Protein AF-X1FYN9-F1 (afdb_monomer_lite)

Structure (mmCIF, N/CA/C/O backbone):
data_AF-X1FYN9-F1
#
_entry.id   AF-X1FYN9-F1
#
loop_
_atom_site.group_PDB
_atom_site.id
_atom_site.type_symbol
_atom_site.label_atom_id
_atom_site.label_alt_id
_atom_site.label_comp_id
_atom_site.label_asym_id
_atom_site.label_entity_id
_atom_site.label_seq_id
_atom_site.pdbx_PDB_ins_code
_atom_site.Cartn_x
_atom_site.Cartn_y
_atom_site.Cartn_z
_atom_site.occupancy
_atom_site.B_iso_or_equiv
_atom_site.auth_seq_id
_atom_site.auth_comp_id
_atom_site.auth_asym_id
_atom_site.auth_atom_id
_atom_site.pdbx_PDB_model_num
ATOM 1 N N . GLN A 1 1 ? 9.793 -10.984 -24.382 1.00 61.50 1 GLN A N 1
ATOM 2 C CA . GLN A 1 1 ? 8.432 -11.572 -24.415 1.00 61.50 1 GLN A CA 1
ATOM 3 C C . GLN A 1 1 ? 8.506 -12.917 -23.716 1.00 61.50 1 GLN A C 1
ATOM 5 O O . GLN A 1 1 ? 9.437 -13.650 -24.006 1.00 61.50 1 GLN A O 1
ATOM 10 N N . GLY A 1 2 ? 7.600 -13.225 -22.785 1.00 75.38 2 GLY A N 1
ATOM 11 C CA . GLY A 1 2 ? 7.801 -14.328 -21.828 1.00 75.38 2 GLY A CA 1
ATOM 12 C C . GLY A 1 2 ? 7.920 -15.732 -22.431 1.00 75.38 2 GLY A C 1
ATOM 13 O O . GLY A 1 2 ? 8.562 -16.581 -21.829 1.00 75.38 2 GLY A O 1
ATOM 14 N N . ASN A 1 3 ? 7.369 -15.966 -23.625 1.00 87.94 3 ASN A N 1
ATOM 15 C CA . ASN A 1 3 ? 7.350 -17.300 -24.240 1.00 87.94 3 ASN A CA 1
ATOM 16 C C . ASN A 1 3 ? 8.296 -17.440 -25.443 1.00 87.94 3 ASN A C 1
ATOM 18 O O . ASN A 1 3 ? 8.342 -18.508 -26.054 1.00 87.94 3 ASN A O 1
ATOM 22 N N . VAL A 1 4 ? 9.013 -16.369 -25.805 1.00 90.75 4 VAL A N 1
ATOM 23 C CA . VAL A 1 4 ? 9.929 -16.338 -26.953 1.00 90.75 4 VAL A CA 1
ATOM 24 C C . VAL A 1 4 ? 11.360 -16.204 -26.460 1.00 90.75 4 VAL A C 1
ATOM 26 O O . VAL A 1 4 ? 11.686 -15.239 -25.769 1.00 90.75 4 VAL A O 1
ATOM 29 N N . TYR A 1 5 ? 12.216 -17.138 -26.865 1.00 89.00 5 TYR A N 1
ATOM 30 C CA . TYR A 1 5 ? 13.649 -17.113 -26.582 1.00 89.00 5 TYR A CA 1
ATOM 31 C C . TYR A 1 5 ? 14.432 -17.652 -27.783 1.00 89.00 5 TYR A C 1
ATOM 33 O O . TYR A 1 5 ? 14.041 -18.667 -28.361 1.00 89.00 5 TYR A O 1
ATOM 41 N N . ASP A 1 6 ? 15.489 -16.938 -28.187 1.00 90.38 6 ASP A N 1
ATOM 42 C CA . ASP A 1 6 ? 16.321 -17.232 -29.367 1.00 90.38 6 ASP A CA 1
ATOM 43 C C . ASP A 1 6 ? 15.513 -17.564 -30.633 1.00 90.38 6 ASP A C 1
ATOM 45 O O . ASP A 1 6 ? 15.771 -18.532 -31.344 1.00 90.38 6 ASP A O 1
ATOM 49 N N . GLY A 1 7 ? 14.475 -16.764 -30.900 1.00 93.69 7 GLY A N 1
ATOM 50 C CA . GLY A 1 7 ? 13.616 -16.910 -32.080 1.00 93.69 7 GLY A CA 1
ATOM 51 C C . GLY A 1 7 ? 12.616 -18.071 -32.025 1.00 93.69 7 GLY A C 1
ATOM 52 O O . GLY A 1 7 ? 11.863 -18.254 -32.977 1.00 93.69 7 GLY A O 1
ATOM 53 N N . HIS A 1 8 ? 12.563 -18.824 -30.924 1.00 94.19 8 HIS A N 1
ATOM 54 C CA . HIS A 1 8 ? 11.664 -19.964 -30.751 1.00 94.19 8 HIS A CA 1
ATOM 55 C C . HIS A 1 8 ? 10.574 -19.666 -29.719 1.00 94.19 8 HIS A C 1
ATOM 57 O O . HIS A 1 8 ? 10.816 -18.983 -28.722 1.00 94.19 8 HIS A O 1
ATOM 63 N N . ILE A 1 9 ? 9.373 -20.201 -29.954 1.00 94.44 9 ILE A N 1
ATOM 64 C CA . ILE A 1 9 ? 8.267 -20.192 -28.988 1.00 94.44 9 ILE A CA 1
ATOM 65 C C . ILE A 1 9 ? 8.361 -21.468 -28.148 1.00 94.44 9 ILE A C 1
ATOM 67 O O . ILE A 1 9 ? 8.315 -22.565 -28.698 1.00 94.44 9 ILE A O 1
ATOM 71 N N . TRP A 1 10 ? 8.461 -21.325 -26.827 1.00 93.31 10 TRP A N 1
ATOM 72 C CA . TRP A 1 10 ? 8.644 -22.449 -25.894 1.00 93.31 10 TRP A CA 1
ATOM 73 C C . TRP A 1 10 ? 7.384 -22.811 -25.105 1.00 93.31 10 TRP A C 1
ATOM 75 O O . TRP A 1 10 ? 7.315 -23.876 -24.495 1.00 93.31 10 TRP A O 1
ATOM 85 N N . SER A 1 11 ? 6.378 -21.936 -25.102 1.00 91.50 11 SER A N 1
ATOM 86 C CA . SER A 1 11 ? 5.131 -22.142 -24.364 1.00 91.50 11 SER A CA 1
ATOM 87 C C . SER A 1 11 ? 3.985 -21.283 -24.910 1.00 91.50 11 SER A C 1
ATOM 89 O O . SER A 1 11 ? 4.187 -20.302 -25.631 1.00 91.50 11 SER A O 1
ATOM 91 N N . PHE A 1 12 ? 2.757 -21.643 -24.534 1.00 89.00 12 PHE A N 1
ATOM 92 C CA . PHE A 1 12 ? 1.550 -20.849 -24.765 1.00 89.00 12 PHE A CA 1
ATOM 93 C C . PHE A 1 12 ? 0.976 -20.380 -23.427 1.00 89.00 12 PHE A C 1
ATOM 95 O O . PHE A 1 12 ? 1.069 -21.087 -22.424 1.00 89.00 12 PHE A O 1
ATOM 102 N N . TYR A 1 13 ? 0.366 -19.195 -23.407 1.00 83.88 13 TYR A N 1
ATOM 103 C CA . TYR A 1 13 ? -0.340 -18.707 -22.222 1.00 83.88 13 TYR A CA 1
ATOM 104 C C . TYR A 1 13 ? -1.679 -19.438 -22.080 1.00 83.88 13 TYR A C 1
ATOM 106 O O . TYR A 1 13 ? -2.534 -19.326 -22.955 1.00 83.88 13 TYR A O 1
ATOM 114 N N . GLY A 1 14 ? -1.866 -20.176 -20.984 1.00 86.88 14 GLY A N 1
ATOM 115 C CA . GLY A 1 14 ? -3.151 -20.811 -20.665 1.00 86.88 14 GLY A CA 1
ATOM 116 C C . GLY A 1 14 ? -4.175 -19.840 -20.066 1.00 86.88 14 GLY A C 1
ATOM 117 O O . GLY A 1 14 ? -5.375 -20.021 -20.240 1.00 86.88 14 GLY A O 1
ATOM 118 N N . PHE A 1 15 ? -3.702 -18.802 -19.377 1.00 86.31 15 PHE A N 1
ATOM 119 C CA . PHE A 1 15 ? -4.495 -17.722 -18.795 1.00 86.31 15 PHE A CA 1
ATOM 120 C C . PHE A 1 15 ? -3.594 -16.505 -18.552 1.00 86.31 15 PHE A C 1
ATOM 122 O O . PHE A 1 15 ? -2.366 -16.616 -18.566 1.00 86.31 15 PHE A O 1
ATOM 129 N N . VAL A 1 16 ? -4.213 -15.345 -18.341 1.00 86.56 16 VAL A N 1
ATOM 130 C CA . VAL A 1 16 ? -3.540 -14.113 -17.920 1.00 86.56 16 VAL A CA 1
ATOM 131 C C . VAL A 1 16 ? -4.071 -13.768 -16.542 1.00 86.56 16 VAL A C 1
ATOM 133 O O . VAL A 1 16 ? -5.285 -13.708 -16.356 1.00 86.56 16 VAL A O 1
ATOM 136 N N . ASP A 1 17 ? -3.163 -13.550 -15.600 1.00 88.00 17 ASP A N 1
ATOM 137 C CA . ASP A 1 17 ? -3.513 -12.993 -14.303 1.00 88.00 17 ASP A CA 1
ATOM 138 C C . ASP A 1 17 ? -3.320 -11.476 -14.341 1.00 88.00 17 ASP A C 1
ATOM 140 O O . ASP A 1 17 ? -2.340 -10.969 -14.898 1.00 88.00 17 ASP A O 1
ATOM 144 N N . VAL A 1 18 ? -4.286 -10.756 -13.783 1.00 87.75 18 VAL A N 1
ATOM 145 C CA . VAL A 1 18 ? -4.237 -9.307 -13.636 1.00 87.75 18 VAL A CA 1
ATOM 146 C C . VAL A 1 18 ? -4.532 -8.958 -12.198 1.00 87.75 18 VAL A C 1
ATOM 148 O O . VAL A 1 18 ? -5.427 -9.485 -11.544 1.00 87.75 18 VAL A O 1
ATOM 151 N N . MET A 1 19 ? -3.784 -7.988 -11.723 1.00 88.00 19 MET A N 1
ATOM 152 C CA . MET A 1 19 ? -3.825 -7.578 -10.344 1.00 88.00 19 MET A CA 1
ATOM 153 C C . MET A 1 19 ? -4.611 -6.283 -10.227 1.00 88.00 19 MET A C 1
ATOM 155 O O . MET A 1 19 ? -4.352 -5.311 -10.938 1.00 88.00 19 MET A O 1
ATOM 159 N N . ALA A 1 20 ? -5.583 -6.280 -9.322 1.00 90.69 20 ALA A N 1
ATOM 160 C CA . ALA A 1 20 ? -6.477 -5.158 -9.091 1.00 90.69 20 ALA A CA 1
ATOM 161 C C . ALA A 1 20 ? -6.552 -4.829 -7.599 1.00 90.69 20 ALA A C 1
ATOM 163 O O . ALA A 1 20 ? -6.413 -5.705 -6.744 1.00 90.69 20 ALA A O 1
ATOM 164 N N . LEU A 1 21 ? -6.804 -3.557 -7.290 1.00 92.75 21 LEU A N 1
ATOM 165 C CA . LEU A 1 21 ? -7.120 -3.132 -5.934 1.00 92.75 21 LEU A CA 1
ATOM 166 C C . LEU A 1 21 ? -8.606 -3.389 -5.656 1.00 92.75 21 LEU A C 1
ATOM 168 O O . LEU A 1 21 ? -9.478 -2.825 -6.319 1.00 92.75 21 LEU A O 1
ATOM 172 N N . TYR A 1 22 ? -8.887 -4.204 -4.644 1.00 95.06 22 TYR A N 1
ATOM 173 C CA . TYR A 1 22 ? -10.242 -4.462 -4.164 1.00 95.06 22 TYR A CA 1
ATOM 174 C C . TYR A 1 22 ? -10.514 -3.665 -2.891 1.00 95.06 22 TYR A C 1
ATOM 176 O O . TYR A 1 22 ? -9.629 -3.472 -2.062 1.00 95.06 22 TYR A O 1
ATOM 184 N N . TYR A 1 23 ? -11.757 -3.219 -2.719 1.00 97.06 23 TYR A N 1
ATOM 185 C CA . TYR A 1 23 ? -12.186 -2.497 -1.526 1.00 97.06 23 TYR A CA 1
ATOM 186 C C . TYR A 1 23 ? -13.638 -2.833 -1.175 1.00 97.06 23 TYR A C 1
ATOM 188 O O . TYR A 1 23 ? -14.458 -3.150 -2.041 1.00 97.06 23 TYR A O 1
ATOM 196 N N . ASN A 1 24 ? -13.972 -2.759 0.114 1.00 97.62 24 ASN A N 1
ATOM 197 C CA . ASN A 1 24 ? -15.309 -3.082 0.600 1.00 97.62 24 ASN A CA 1
ATOM 198 C C . ASN A 1 24 ? -16.197 -1.828 0.644 1.00 97.62 24 ASN A C 1
ATOM 200 O O . ASN A 1 24 ? -16.060 -0.968 1.516 1.00 97.62 24 ASN A O 1
ATOM 204 N N . LYS A 1 25 ? -17.169 -1.756 -0.274 1.00 98.06 25 LYS A N 1
ATOM 205 C CA . LYS A 1 25 ? -18.141 -0.652 -0.359 1.00 98.06 25 LYS A CA 1
ATOM 206 C C . LYS A 1 25 ? -19.027 -0.5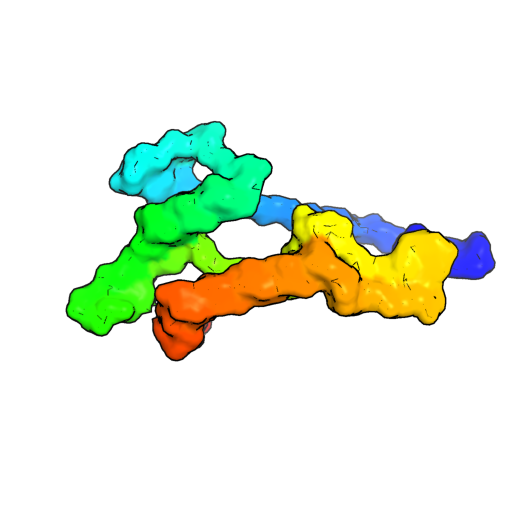12 0.885 1.00 98.06 25 LYS A C 1
ATOM 208 O O . LYS A 1 25 ? -19.508 0.583 1.160 1.00 98.06 25 LYS A O 1
ATOM 213 N N . GLY A 1 26 ? -19.299 -1.602 1.602 1.00 98.19 26 GLY A N 1
ATOM 214 C CA . GLY A 1 26 ? -20.041 -1.569 2.865 1.00 98.19 26 GLY A CA 1
ATOM 215 C C . GLY A 1 26 ? -19.262 -0.810 3.935 1.00 98.19 26 GLY A C 1
ATOM 216 O O . GLY A 1 26 ? -19.783 0.150 4.494 1.00 98.19 26 GLY A O 1
ATOM 217 N N . ILE A 1 27 ? -17.984 -1.159 4.107 1.00 98.00 27 ILE A N 1
ATOM 218 C CA . ILE A 1 27 ? -17.095 -0.498 5.074 1.00 98.00 27 ILE A CA 1
ATOM 219 C C . ILE A 1 27 ? -16.858 0.966 4.679 1.00 98.00 27 ILE A C 1
ATOM 221 O O . ILE A 1 27 ? -16.851 1.840 5.537 1.00 98.00 27 ILE A O 1
ATOM 225 N N . PHE A 1 28 ? -16.757 1.281 3.383 1.00 98.38 28 PHE A N 1
ATOM 226 C CA . PHE A 1 28 ? -16.691 2.681 2.941 1.00 98.38 28 PHE A CA 1
ATOM 227 C C . PHE A 1 28 ? -17.895 3.487 3.441 1.00 98.38 28 PHE A C 1
ATOM 229 O O . PHE A 1 28 ? -17.707 4.554 4.018 1.00 98.38 28 PHE A O 1
ATOM 236 N N . ARG A 1 29 ? -19.121 2.966 3.287 1.00 98.31 29 ARG A N 1
ATOM 237 C CA . ARG A 1 29 ? -20.330 3.642 3.785 1.00 98.31 29 ARG A CA 1
ATOM 238 C C . ARG A 1 29 ? -20.337 3.769 5.307 1.00 98.31 29 ARG A C 1
ATOM 240 O O . ARG A 1 29 ? -20.699 4.833 5.795 1.00 98.31 29 ARG A O 1
ATOM 247 N N . GLU A 1 30 ? -19.917 2.726 6.027 1.00 97.50 30 GLU A N 1
ATOM 248 C CA . GLU A 1 30 ? -19.799 2.715 7.496 1.00 97.50 30 GLU A CA 1
ATOM 249 C C . GLU A 1 30 ? -18.972 3.903 8.001 1.00 97.50 30 GLU A C 1
ATOM 251 O O . GLU A 1 30 ? -19.377 4.584 8.939 1.00 97.50 30 GLU A O 1
ATOM 256 N N . VAL A 1 31 ? -17.857 4.209 7.330 1.00 97.62 31 VAL A N 1
ATOM 257 C CA . VAL A 1 31 ? -16.981 5.329 7.704 1.00 97.62 31 VAL A CA 1
ATOM 258 C C . VAL A 1 31 ? -17.303 6.636 6.960 1.00 97.62 31 VAL A C 1
ATOM 260 O O . VAL A 1 31 ? -16.584 7.624 7.096 1.00 97.62 31 VAL A O 1
ATOM 263 N N . GLY A 1 32 ? -18.351 6.684 6.135 1.00 97.44 32 GLY A N 1
ATOM 264 C CA . GLY A 1 32 ? -18.730 7.875 5.363 1.00 97.44 32 GLY A CA 1
ATOM 265 C C . GLY A 1 32 ? -17.785 8.224 4.202 1.00 97.44 32 GLY A C 1
ATOM 266 O O . GLY A 1 32 ? -17.599 9.397 3.888 1.00 97.44 32 GLY A O 1
ATOM 267 N N . LEU A 1 33 ? -17.130 7.234 3.596 1.00 98.06 33 LEU A N 1
ATOM 268 C CA . LEU A 1 33 ? -16.486 7.349 2.283 1.00 98.06 33 LEU A CA 1
ATOM 269 C C . LEU A 1 33 ? -17.490 7.037 1.162 1.00 98.06 33 LEU A C 1
ATOM 271 O O . LEU A 1 33 ? -18.428 6.259 1.342 1.00 98.06 33 LEU A O 1
ATOM 275 N N . ASP A 1 34 ? -17.275 7.621 -0.018 1.00 97.75 34 ASP A N 1
ATOM 276 C CA . ASP A 1 34 ? -18.095 7.340 -1.199 1.00 97.75 34 ASP A CA 1
ATOM 277 C C . ASP A 1 34 ? -17.751 5.945 -1.760 1.00 97.75 34 ASP A C 1
ATOM 279 O O . ASP A 1 34 ? -16.642 5.741 -2.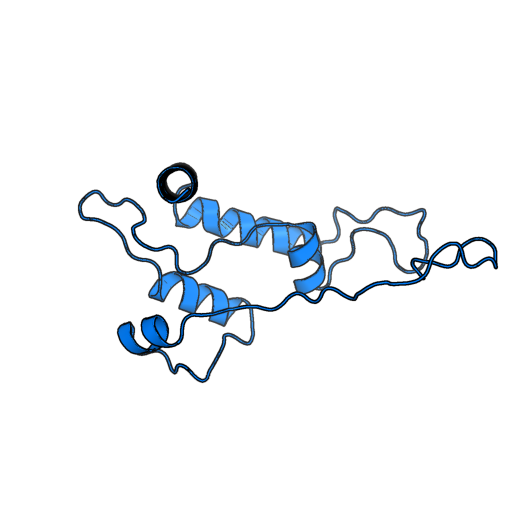259 1.00 97.75 34 ASP A O 1
ATOM 283 N N . PRO A 1 35 ? -18.682 4.971 -1.738 1.00 97.56 35 PRO A N 1
ATOM 284 C CA . PRO A 1 35 ? -18.422 3.606 -2.193 1.00 97.56 35 PRO A CA 1
ATOM 285 C C . PRO A 1 35 ? -18.120 3.499 -3.698 1.00 97.56 35 PRO A C 1
ATOM 287 O O . PRO A 1 35 ? -17.736 2.426 -4.164 1.00 97.56 35 PRO A O 1
ATOM 290 N N . ASN A 1 36 ? -18.309 4.564 -4.479 1.00 97.56 36 ASN A N 1
ATOM 291 C CA . ASN A 1 36 ? -18.028 4.598 -5.915 1.00 97.56 36 ASN A CA 1
ATOM 292 C C . ASN A 1 36 ? -16.778 5.414 -6.272 1.00 97.56 36 ASN A C 1
ATOM 294 O O . ASN A 1 36 ? -16.490 5.577 -7.456 1.00 97.56 36 ASN A O 1
ATOM 298 N N . LYS A 1 37 ? -16.022 5.888 -5.274 1.00 97.12 37 LYS A N 1
ATOM 299 C CA . LYS A 1 37 ? -14.746 6.584 -5.470 1.00 97.12 37 LYS A CA 1
ATOM 300 C C . LYS A 1 37 ? -13.606 5.767 -4.856 1.00 97.12 37 LYS A C 1
ATOM 302 O O . LYS A 1 37 ? -13.297 5.959 -3.681 1.00 97.12 37 LYS A O 1
ATOM 307 N N . PRO A 1 38 ? -13.010 4.821 -5.606 1.00 96.06 38 PRO A N 1
ATOM 308 C CA . PRO A 1 38 ? -11.799 4.145 -5.152 1.00 96.06 38 PRO A CA 1
ATOM 309 C C . PRO A 1 38 ? -10.631 5.141 -5.042 1.00 96.06 38 PRO A C 1
ATOM 311 O O . PRO A 1 38 ? -10.664 6.196 -5.683 1.00 96.06 38 PRO A O 1
ATOM 314 N N . PRO A 1 39 ? -9.585 4.822 -4.261 1.00 96.81 39 PRO A N 1
ATOM 315 C CA . PRO A 1 39 ? -8.374 5.629 -4.249 1.00 96.81 39 PRO A CA 1
ATOM 316 C C . PRO A 1 39 ? -7.698 5.569 -5.626 1.00 96.81 39 PRO A C 1
ATOM 318 O O . PRO A 1 39 ? -7.518 4.490 -6.189 1.00 96.81 39 PRO A O 1
ATOM 321 N N . MET A 1 40 ? -7.333 6.734 -6.161 1.00 95.81 40 MET A N 1
ATOM 322 C CA . MET A 1 40 ? -6.720 6.871 -7.494 1.00 95.81 40 MET A CA 1
ATOM 323 C C . MET A 1 40 ? -5.221 7.189 -7.435 1.00 95.81 40 MET A C 1
ATOM 325 O O . MET A 1 40 ? -4.555 7.248 -8.465 1.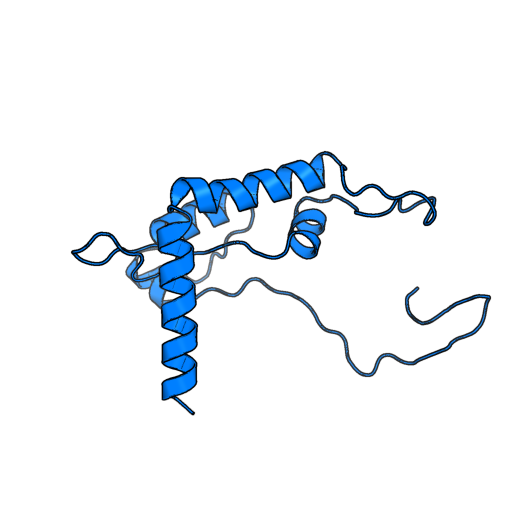00 95.81 40 MET A O 1
ATOM 329 N N . ASP A 1 41 ? -4.693 7.389 -6.231 1.00 96.56 41 ASP A N 1
ATOM 330 C CA . ASP A 1 41 ? -3.288 7.651 -5.954 1.00 96.56 41 ASP A CA 1
ATOM 331 C C . ASP A 1 41 ? -2.906 7.118 -4.562 1.00 96.56 41 ASP A C 1
ATOM 333 O O . ASP A 1 41 ? -3.766 6.764 -3.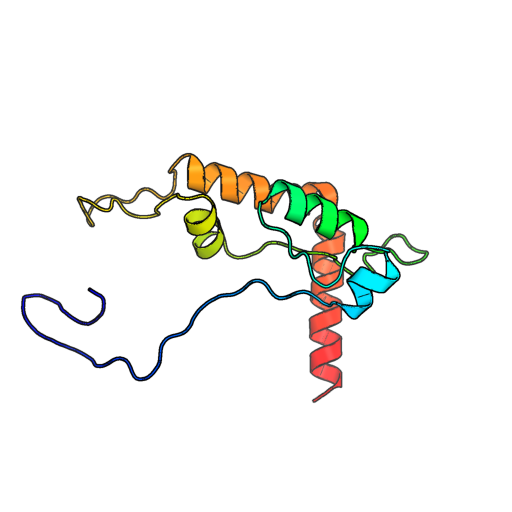749 1.00 96.56 41 ASP A O 1
ATOM 337 N N . ILE A 1 42 ? -1.598 7.053 -4.295 1.00 96.88 42 ILE A N 1
ATOM 338 C CA . ILE A 1 42 ? -1.051 6.520 -3.038 1.00 96.88 42 ILE A CA 1
ATOM 339 C C . ILE A 1 42 ? -1.501 7.346 -1.830 1.00 96.88 42 ILE A C 1
ATOM 341 O O . ILE A 1 42 ? -1.829 6.782 -0.793 1.00 96.88 42 ILE A O 1
ATOM 345 N N . LYS A 1 43 ? -1.589 8.674 -1.965 1.00 97.56 43 LYS A N 1
ATOM 346 C CA . LYS A 1 43 ? -2.003 9.554 -0.864 1.00 97.56 43 LYS A CA 1
ATOM 347 C C . LYS A 1 43 ? -3.439 9.255 -0.426 1.00 97.56 43 LYS A C 1
ATOM 349 O O . LYS A 1 43 ? -3.705 9.123 0.763 1.00 97.56 43 LYS A O 1
ATOM 354 N N . THR A 1 44 ? -4.353 9.121 -1.381 1.00 98.00 44 THR A N 1
ATOM 355 C CA . THR A 1 44 ? -5.760 8.797 -1.127 1.00 98.00 44 THR A CA 1
ATOM 356 C C . THR A 1 44 ? -5.898 7.375 -0.586 1.00 98.00 44 THR A C 1
ATOM 358 O O . THR A 1 44 ? -6.714 7.131 0.301 1.00 98.00 44 THR A O 1
ATOM 361 N N . LEU A 1 45 ? -5.082 6.434 -1.080 1.00 97.94 45 LEU A N 1
ATOM 362 C CA . LEU A 1 45 ? -5.015 5.081 -0.528 1.00 97.94 45 LEU A CA 1
ATOM 363 C C . LEU A 1 45 ? -4.601 5.103 0.949 1.00 97.94 45 LEU A C 1
ATOM 365 O O . LEU A 1 45 ? -5.269 4.464 1.756 1.00 97.94 45 LEU A O 1
ATOM 369 N N . ASP A 1 46 ? -3.573 5.873 1.312 1.00 98.00 46 ASP A N 1
ATOM 370 C CA . ASP A 1 46 ? -3.088 5.993 2.692 1.00 98.00 46 ASP A CA 1
ATOM 371 C C . ASP A 1 46 ? -4.129 6.638 3.622 1.00 98.00 46 ASP A C 1
ATOM 373 O O . ASP A 1 46 ? -4.348 6.169 4.742 1.00 98.00 46 ASP A O 1
ATOM 377 N N . GLU A 1 47 ? -4.818 7.681 3.151 1.00 98.12 47 GLU A N 1
ATOM 378 C CA . GLU A 1 47 ? -5.914 8.327 3.885 1.00 98.12 47 GLU A CA 1
ATOM 379 C C . GLU A 1 47 ? -7.074 7.358 4.139 1.00 98.12 47 GLU A C 1
ATOM 381 O O . GLU A 1 47 ? -7.636 7.307 5.237 1.00 98.12 47 GLU A O 1
ATOM 386 N N . TYR A 1 48 ? -7.436 6.563 3.130 1.00 98.44 48 TYR A N 1
ATOM 387 C CA . TYR A 1 48 ? -8.509 5.583 3.261 1.00 98.44 48 TYR A CA 1
ATOM 388 C C . TYR A 1 48 ? -8.075 4.430 4.165 1.00 98.44 48 TYR A C 1
ATOM 390 O O . TYR A 1 48 ? -8.835 4.043 5.048 1.00 98.44 48 TYR A O 1
ATOM 398 N N . ALA A 1 49 ? -6.849 3.929 4.018 1.00 97.88 49 ALA A N 1
ATOM 399 C CA . ALA A 1 49 ? -6.285 2.898 4.881 1.00 97.88 49 ALA A CA 1
ATOM 400 C C . ALA A 1 49 ? -6.351 3.300 6.360 1.00 97.88 49 ALA A C 1
ATOM 402 O O . ALA A 1 49 ? -6.773 2.508 7.204 1.00 97.88 49 ALA A O 1
ATOM 403 N N . GLU A 1 50 ? -6.001 4.547 6.679 1.00 97.44 50 GLU A N 1
ATOM 404 C CA . GLU A 1 50 ? -6.101 5.074 8.038 1.00 97.44 50 GLU A CA 1
ATOM 405 C C . GLU A 1 50 ? -7.541 5.112 8.537 1.00 97.44 50 GLU A C 1
ATOM 407 O O . GLU A 1 50 ? -7.832 4.567 9.599 1.00 97.44 50 GLU A O 1
ATOM 412 N N . LYS A 1 51 ? -8.455 5.678 7.746 1.00 97.69 51 LYS A N 1
ATOM 413 C CA . LYS A 1 51 ? -9.865 5.810 8.125 1.00 97.69 51 LYS A CA 1
ATOM 414 C C . LYS A 1 51 ? -10.570 4.464 8.324 1.00 97.69 51 LYS A C 1
ATOM 416 O O . LYS A 1 51 ? -11.510 4.367 9.108 1.00 97.69 51 LYS A O 1
ATOM 421 N N . LEU A 1 52 ? -10.144 3.440 7.590 1.00 98.06 52 LEU A N 1
ATOM 422 C CA . LEU A 1 52 ? -10.722 2.097 7.637 1.00 98.06 52 LEU A CA 1
ATOM 423 C C . LEU A 1 52 ? -10.109 1.227 8.747 1.00 98.06 52 LEU A C 1
ATOM 425 O O . LEU A 1 52 ? -10.692 0.191 9.081 1.00 98.06 52 LEU A O 1
ATOM 429 N N . THR A 1 53 ? -8.967 1.633 9.315 1.00 97.69 53 THR A N 1
ATOM 430 C CA . THR A 1 53 ? -8.283 0.881 10.372 1.00 97.69 53 THR A CA 1
ATOM 431 C C . THR A 1 53 ? -8.941 1.121 11.729 1.00 97.69 53 THR A C 1
ATOM 433 O O . THR A 1 53 ? -9.074 2.262 12.167 1.00 97.69 53 THR A O 1
ATOM 436 N N . THR A 1 54 ? -9.322 0.046 12.416 1.00 97.25 54 THR A N 1
ATOM 437 C CA . THR A 1 54 ? -9.911 0.086 13.763 1.00 97.25 54 THR A CA 1
ATOM 438 C C . THR A 1 54 ? -9.070 -0.707 14.751 1.00 97.25 54 THR A C 1
ATOM 440 O O . THR A 1 54 ? -8.273 -1.570 14.375 1.00 97.25 54 THR A O 1
ATOM 443 N N . TYR A 1 55 ? -9.265 -0.407 16.034 1.00 96.44 55 TYR A N 1
ATOM 444 C CA . TYR A 1 55 ? -8.570 -1.067 17.128 1.00 96.44 55 TYR A CA 1
ATOM 445 C C . TYR A 1 55 ? -9.559 -1.590 18.165 1.00 96.44 55 TYR A C 1
ATOM 447 O O . TYR A 1 55 ? -10.593 -0.965 18.408 1.00 96.44 55 TYR A O 1
ATOM 455 N N . ASP A 1 56 ? -9.215 -2.710 18.796 1.00 95.38 56 ASP A N 1
ATOM 456 C CA . ASP A 1 56 ? -9.953 -3.247 19.935 1.00 95.38 56 ASP A CA 1
ATOM 457 C C . ASP A 1 56 ? -9.694 -2.423 21.217 1.00 95.38 56 ASP A C 1
ATOM 459 O O . ASP A 1 56 ? -8.856 -1.517 21.266 1.00 95.38 56 ASP A O 1
ATOM 463 N N . ALA A 1 57 ? -10.383 -2.770 22.308 1.00 95.88 57 ALA A N 1
ATOM 464 C CA . ALA A 1 57 ? -10.210 -2.107 23.604 1.00 95.88 57 ALA A CA 1
ATOM 465 C C . ALA A 1 57 ? -8.796 -2.254 24.210 1.00 95.88 57 ALA A C 1
ATOM 467 O O . ALA A 1 57 ? -8.452 -1.543 25.154 1.00 95.88 57 ALA A O 1
ATOM 468 N N . ARG A 1 58 ? -7.978 -3.184 23.702 1.00 93.06 58 ARG A N 1
ATOM 469 C CA . ARG A 1 58 ? -6.591 -3.433 24.126 1.00 93.06 58 ARG A CA 1
ATOM 470 C C . ARG A 1 58 ? -5.579 -2.723 23.217 1.00 93.06 58 ARG A C 1
ATOM 472 O O . ARG A 1 58 ? -4.378 -2.796 23.473 1.00 93.06 58 ARG A O 1
ATOM 479 N N . GLY A 1 59 ? -6.047 -2.016 22.187 1.00 93.19 59 GLY A N 1
ATOM 480 C CA . GLY A 1 59 ? -5.220 -1.316 21.211 1.00 93.19 59 GLY A CA 1
ATOM 481 C C . GLY A 1 59 ? -4.604 -2.222 20.143 1.00 93.19 59 GLY A C 1
ATOM 482 O O . GLY A 1 59 ? -3.669 -1.791 19.467 1.00 93.19 59 GLY A O 1
ATOM 483 N N . ASN A 1 60 ? -5.083 -3.458 19.985 1.00 94.44 60 ASN A N 1
ATOM 484 C CA . ASN A 1 60 ? -4.713 -4.312 18.855 1.00 94.44 60 ASN A CA 1
ATOM 485 C C . ASN A 1 60 ? -5.507 -3.907 17.618 1.00 94.44 60 ASN A C 1
ATOM 487 O O . ASN A 1 60 ? -6.605 -3.374 17.741 1.00 94.44 60 ASN A O 1
ATOM 491 N N . ILE A 1 61 ? -4.963 -4.170 16.431 1.00 96.44 61 ILE A N 1
ATOM 492 C CA . ILE A 1 61 ? -5.694 -3.962 15.179 1.00 96.44 61 ILE A CA 1
ATOM 493 C C . ILE A 1 61 ? -6.857 -4.958 15.141 1.00 96.44 61 ILE A C 1
ATOM 495 O O . ILE A 1 61 ? -6.627 -6.163 15.188 1.00 96.44 61 ILE A O 1
ATOM 499 N N . ASP A 1 62 ? -8.079 -4.440 15.063 1.00 95.69 62 ASP A N 1
ATOM 500 C CA . ASP A 1 62 ? -9.312 -5.223 14.911 1.00 95.69 62 ASP A CA 1
ATOM 501 C C . ASP A 1 62 ? -9.670 -5.369 13.424 1.00 95.69 62 ASP A C 1
ATOM 503 O O . ASP A 1 62 ? -9.975 -6.449 12.926 1.00 95.69 62 ASP A O 1
ATOM 507 N N . ARG A 1 63 ? -9.495 -4.281 12.668 1.00 95.81 63 ARG A N 1
ATOM 508 C CA . ARG A 1 63 ? -9.568 -4.261 11.208 1.00 95.81 63 ARG A CA 1
ATOM 509 C C . ARG A 1 63 ? -8.420 -3.437 10.666 1.00 95.81 63 ARG A C 1
ATOM 511 O O . ARG A 1 63 ? -8.277 -2.274 11.030 1.00 95.81 63 ARG A O 1
ATOM 518 N N . ALA A 1 64 ? -7.639 -3.999 9.752 1.00 96.56 64 ALA A N 1
ATOM 519 C CA . ALA A 1 64 ? -6.671 -3.229 8.984 1.00 96.56 64 ALA A CA 1
ATOM 520 C C . ALA A 1 64 ? -7.337 -2.651 7.730 1.00 96.56 64 ALA A C 1
ATOM 522 O O . ALA A 1 64 ? -7.942 -3.389 6.953 1.00 96.56 64 ALA A O 1
ATOM 523 N N . GLY A 1 65 ? -7.216 -1.340 7.512 1.00 97.12 65 GLY A N 1
ATOM 524 C CA . GLY A 1 65 ? -7.745 -0.708 6.303 1.00 97.12 65 GLY A CA 1
ATOM 525 C C . GLY A 1 65 ? -6.985 -1.131 5.049 1.00 97.12 65 GLY A C 1
ATOM 526 O O . GLY A 1 65 ? -7.587 -1.479 4.036 1.00 97.12 65 GLY A O 1
ATOM 527 N N . PHE A 1 66 ? -5.657 -1.126 5.138 1.00 96.88 66 PHE A N 1
ATOM 528 C CA . PHE A 1 66 ? -4.759 -1.657 4.123 1.00 96.88 66 PHE A CA 1
ATOM 529 C C . PHE A 1 66 ? -3.390 -1.932 4.754 1.00 96.88 66 PHE A C 1
ATOM 531 O O . PHE A 1 66 ? -2.942 -1.180 5.619 1.00 96.88 66 PHE A O 1
ATOM 538 N N . ILE A 1 67 ? -2.728 -3.008 4.333 1.00 95.44 67 ILE A N 1
ATOM 539 C CA . ILE A 1 67 ? -1.349 -3.323 4.717 1.00 95.44 67 ILE A CA 1
ATOM 540 C C . ILE A 1 67 ? -0.625 -3.692 3.423 1.00 95.44 67 ILE A C 1
ATOM 542 O O . ILE A 1 67 ? -0.876 -4.775 2.892 1.00 95.44 67 ILE A O 1
ATOM 546 N N . PRO A 1 68 ? 0.228 -2.813 2.871 1.00 95.19 68 PRO A N 1
ATOM 547 C CA . PRO A 1 68 ? 0.957 -3.142 1.664 1.00 95.19 68 PRO A CA 1
ATOM 548 C C . PRO A 1 68 ? 1.977 -4.245 1.939 1.00 95.19 68 PRO A C 1
ATOM 550 O O . PRO A 1 68 ? 2.709 -4.231 2.930 1.00 95.19 68 PRO A O 1
ATOM 553 N N . SER A 1 69 ? 2.042 -5.181 1.005 1.00 87.81 69 SER A N 1
ATOM 554 C CA . SER A 1 69 ? 3.035 -6.245 0.928 1.00 87.81 69 SER A CA 1
ATOM 555 C C . SER A 1 69 ? 3.448 -6.428 -0.529 1.00 87.81 69 SER A C 1
ATOM 557 O O . SER A 1 69 ? 2.770 -5.920 -1.415 1.00 87.81 69 SER A O 1
ATOM 559 N N . ASP A 1 70 ? 4.508 -7.197 -0.768 1.00 92.88 70 ASP A N 1
ATOM 560 C CA . ASP A 1 70 ? 5.078 -7.464 -2.096 1.00 92.88 70 ASP A CA 1
ATOM 561 C C . ASP A 1 70 ? 5.752 -6.247 -2.755 1.00 92.88 70 ASP A C 1
ATOM 563 O O . ASP A 1 70 ? 5.158 -5.445 -3.479 1.00 92.88 70 ASP A O 1
ATOM 567 N N . LEU A 1 71 ? 7.060 -6.134 -2.518 1.00 95.00 71 LEU A N 1
ATOM 568 C CA . LEU A 1 71 ? 7.877 -5.083 -3.113 1.00 95.00 71 LEU A CA 1
ATOM 569 C C . LEU A 1 71 ? 7.930 -5.182 -4.642 1.00 95.00 71 LEU A C 1
ATOM 571 O O . LEU A 1 71 ? 7.998 -4.141 -5.286 1.00 95.00 71 LEU A O 1
ATOM 575 N N . TRP A 1 72 ? 7.893 -6.380 -5.233 1.00 92.31 72 TRP A N 1
ATOM 576 C CA . TRP A 1 72 ? 8.011 -6.543 -6.686 1.00 92.31 72 TRP A CA 1
ATOM 577 C C . TRP A 1 72 ? 6.840 -5.884 -7.403 1.00 92.31 72 TRP A C 1
ATOM 579 O O . TRP A 1 72 ? 7.015 -5.150 -8.374 1.00 92.31 72 TRP A O 1
ATOM 589 N N . GLN A 1 73 ? 5.647 -6.076 -6.853 1.00 93.00 73 GLN A N 1
ATOM 590 C CA . GLN A 1 73 ? 4.441 -5.406 -7.298 1.00 93.00 73 GLN A CA 1
ATOM 591 C C . GLN A 1 73 ? 4.524 -3.887 -7.088 1.00 93.00 73 GLN A C 1
ATOM 593 O O . GLN A 1 73 ? 4.382 -3.117 -8.040 1.00 93.00 73 GLN A O 1
ATOM 598 N N . TRP A 1 74 ? 4.738 -3.432 -5.851 1.00 95.62 74 TRP A N 1
ATOM 599 C CA . TRP A 1 74 ? 4.637 -2.001 -5.545 1.00 95.62 74 TRP A CA 1
ATOM 600 C C . TRP A 1 74 ? 5.794 -1.181 -6.107 1.00 95.62 74 TRP A C 1
ATOM 602 O O . TRP A 1 74 ? 5.599 -0.016 -6.442 1.00 95.62 74 TRP A O 1
ATOM 612 N N . GLY A 1 75 ? 6.965 -1.787 -6.306 1.00 96.31 75 GLY A N 1
ATOM 613 C CA . GLY A 1 75 ? 8.071 -1.180 -7.042 1.00 96.31 75 GLY A CA 1
ATOM 614 C C . GLY A 1 75 ? 7.652 -0.781 -8.457 1.00 96.31 75 GLY A C 1
ATOM 615 O O . GLY A 1 75 ? 7.888 0.361 -8.855 1.00 96.31 75 GLY A O 1
ATOM 616 N N . ASN A 1 76 ? 6.931 -1.664 -9.157 1.00 93.19 76 ASN A N 1
ATOM 617 C CA . ASN A 1 76 ? 6.377 -1.378 -10.483 1.00 93.19 76 ASN A CA 1
ATOM 618 C C . ASN A 1 76 ? 5.255 -0.327 -10.427 1.00 93.19 76 ASN A C 1
ATOM 620 O O . ASN A 1 76 ? 5.216 0.568 -11.268 1.00 93.19 76 ASN A O 1
ATOM 624 N N . VAL A 1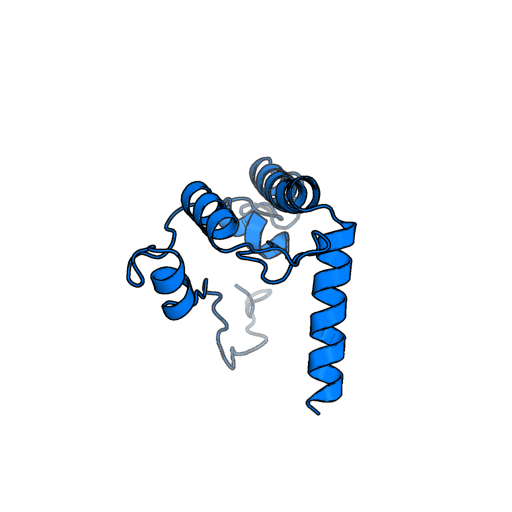 77 ? 4.368 -0.372 -9.422 1.00 94.75 77 VAL A N 1
ATOM 625 C CA . VAL A 1 77 ? 3.299 0.641 -9.247 1.00 94.75 77 VAL A CA 1
ATOM 626 C C . VAL A 1 77 ? 3.881 2.041 -9.025 1.00 94.75 77 VAL A C 1
ATOM 628 O O . VAL A 1 77 ? 3.365 3.023 -9.554 1.00 94.75 77 VAL A O 1
ATOM 631 N N . PHE A 1 78 ? 4.998 2.144 -8.303 1.00 96.56 78 PHE A N 1
ATOM 632 C CA . PHE A 1 78 ? 5.743 3.395 -8.125 1.00 96.56 78 PHE A CA 1
ATOM 633 C C . PHE A 1 78 ? 6.571 3.778 -9.371 1.00 96.56 78 PHE A C 1
ATOM 635 O O . PHE A 1 78 ? 7.255 4.806 -9.377 1.00 96.56 78 PHE A O 1
ATOM 642 N N . GLY A 1 79 ? 6.493 2.982 -10.442 1.00 94.94 79 GLY A N 1
ATOM 643 C CA . GLY A 1 79 ? 7.129 3.206 -11.738 1.00 94.94 79 GLY A CA 1
ATOM 644 C C . GLY A 1 79 ? 8.620 2.884 -11.768 1.00 94.94 79 GLY A C 1
ATOM 645 O O . GLY A 1 79 ? 9.341 3.481 -12.575 1.00 94.94 79 GLY A O 1
ATOM 646 N N . GLY A 1 80 ? 9.094 2.065 -10.830 1.00 94.81 80 GLY A N 1
ATOM 647 C CA . GLY A 1 80 ? 10.444 1.521 -10.815 1.00 94.81 80 GLY A CA 1
ATOM 648 C C . GLY A 1 80 ? 10.530 0.189 -11.552 1.00 94.81 80 GLY A C 1
ATOM 649 O O . GLY A 1 80 ? 9.527 -0.486 -11.741 1.00 94.81 80 GLY A O 1
ATOM 650 N N . ASP A 1 81 ? 11.753 -0.183 -11.907 1.00 93.38 81 ASP A N 1
ATOM 651 C CA . ASP A 1 81 ? 12.083 -1.452 -12.549 1.00 93.38 81 ASP A CA 1
ATOM 652 C C . ASP A 1 81 ? 13.186 -2.141 -11.747 1.00 93.38 81 ASP A C 1
ATOM 654 O O . ASP A 1 81 ? 14.093 -1.480 -11.227 1.00 93.38 81 ASP A O 1
ATOM 658 N N . PHE A 1 82 ? 13.134 -3.469 -11.668 1.00 93.94 82 PHE A N 1
ATOM 659 C CA . PHE A 1 82 ? 14.132 -4.285 -10.965 1.00 93.94 82 PHE A CA 1
ATOM 660 C C . PHE A 1 82 ? 15.271 -4.769 -11.873 1.00 93.94 82 PHE A C 1
ATOM 662 O O . PHE A 1 82 ? 16.281 -5.285 -11.390 1.00 93.94 82 PHE A O 1
ATOM 669 N N . GLN A 1 83 ? 15.117 -4.573 -13.178 1.00 93.38 83 GLN A N 1
ATOM 670 C CA . GLN A 1 83 ? 16.074 -4.877 -14.230 1.00 93.38 83 GLN A CA 1
ATOM 671 C C . GLN A 1 83 ? 15.990 -3.764 -15.279 1.00 93.38 83 GLN A C 1
ATOM 673 O O . GLN A 1 83 ? 14.903 -3.251 -15.538 1.00 93.38 83 GLN A O 1
ATOM 678 N N . ASP A 1 84 ? 17.120 -3.387 -15.875 1.00 88.94 84 ASP A N 1
ATOM 679 C CA . ASP A 1 84 ? 17.155 -2.325 -16.878 1.00 88.94 84 ASP A CA 1
ATOM 680 C C . ASP A 1 84 ? 16.360 -2.735 -18.138 1.00 88.94 84 ASP A C 1
ATOM 682 O O . ASP A 1 84 ? 16.646 -3.785 -18.727 1.00 88.94 84 ASP A O 1
ATOM 686 N N . PRO A 1 85 ? 15.381 -1.925 -18.591 1.00 84.12 85 PRO A N 1
ATOM 687 C CA . PRO A 1 85 ? 14.563 -2.262 -19.757 1.00 84.12 85 PRO A CA 1
ATOM 688 C C . PRO A 1 85 ? 15.338 -2.336 -21.082 1.00 84.12 85 PRO A C 1
ATOM 690 O O . PRO A 1 85 ? 14.889 -2.995 -22.019 1.00 84.12 85 PRO A O 1
ATOM 693 N N . GLY A 1 86 ? 16.473 -1.638 -21.189 1.00 87.88 86 GLY A N 1
ATOM 694 C CA . GLY A 1 86 ? 17.337 -1.606 -22.370 1.00 87.88 86 GLY A CA 1
ATOM 695 C C . GLY A 1 86 ? 18.466 -2.639 -22.338 1.00 87.88 86 GLY A C 1
ATOM 696 O O . GLY A 1 86 ? 18.984 -3.008 -23.392 1.00 87.88 86 GLY A O 1
ATOM 697 N N . ASN A 1 87 ? 18.839 -3.130 -21.155 1.00 89.75 87 ASN A N 1
ATOM 698 C CA . ASN A 1 87 ? 19.845 -4.168 -20.984 1.00 89.75 87 ASN A CA 1
ATOM 699 C C . ASN A 1 87 ? 19.459 -5.157 -19.868 1.00 89.75 87 ASN A C 1
ATOM 701 O O . ASN A 1 87 ? 19.777 -4.923 -18.701 1.00 89.75 87 ASN A O 1
ATOM 705 N N . PRO A 1 88 ? 18.895 -6.331 -20.205 1.00 83.12 88 PRO A N 1
ATOM 706 C CA . PRO A 1 88 ? 18.480 -7.312 -19.205 1.00 83.12 88 PRO A CA 1
ATOM 707 C C . PRO A 1 88 ? 19.646 -7.881 -18.372 1.00 83.12 88 PRO A C 1
ATOM 709 O O . PRO A 1 88 ? 19.424 -8.508 -17.344 1.00 83.12 88 PRO A O 1
ATOM 712 N N . ASN A 1 89 ? 20.908 -7.653 -18.738 1.00 89.44 89 ASN A N 1
ATOM 713 C CA . ASN A 1 89 ? 22.035 -8.063 -17.893 1.00 89.44 89 ASN A CA 1
ATOM 714 C C . ASN A 1 89 ? 22.328 -7.080 -16.746 1.00 89.44 89 ASN A C 1
ATOM 716 O O . ASN A 1 89 ? 23.231 -7.323 -15.947 1.00 89.44 89 ASN A O 1
ATOM 720 N N . VAL A 1 90 ? 21.590 -5.970 -16.655 1.00 92.69 90 VAL A N 1
ATOM 721 C CA . VAL A 1 90 ? 21.754 -4.951 -15.617 1.00 92.69 90 VAL A CA 1
ATOM 722 C C . VAL A 1 90 ? 20.588 -5.023 -14.637 1.00 92.69 90 VAL A C 1
ATOM 724 O O . VAL A 1 90 ? 19.427 -4.858 -15.002 1.00 92.69 90 VAL A O 1
ATOM 727 N N . ILE A 1 91 ? 20.911 -5.257 -13.367 1.00 94.56 91 ILE A N 1
ATOM 728 C CA . ILE A 1 91 ? 19.946 -5.318 -12.267 1.00 94.56 91 ILE A CA 1
ATOM 729 C C . ILE A 1 91 ? 19.811 -3.933 -11.630 1.00 94.56 91 ILE A C 1
ATOM 731 O O . ILE A 1 91 ? 20.809 -3.309 -11.275 1.00 94.56 91 ILE A O 1
ATOM 735 N N . THR A 1 92 ? 18.575 -3.468 -11.446 1.00 93.06 92 THR A N 1
ATOM 736 C CA . THR A 1 92 ? 18.248 -2.112 -10.966 1.00 93.06 92 THR A CA 1
ATOM 737 C C . THR A 1 92 ? 17.406 -2.133 -9.690 1.00 93.06 92 THR A C 1
ATOM 739 O O . THR A 1 92 ? 16.586 -1.253 -9.457 1.00 93.06 92 THR A O 1
ATOM 742 N N . VAL A 1 93 ? 17.608 -3.126 -8.820 1.00 90.81 93 VAL A N 1
ATOM 743 C CA . VAL A 1 93 ? 16.854 -3.292 -7.556 1.00 90.81 93 VAL A CA 1
ATOM 744 C C . VAL A 1 93 ? 16.888 -2.062 -6.637 1.00 90.81 93 VAL A C 1
ATOM 746 O O . VAL A 1 93 ? 15.969 -1.856 -5.852 1.00 90.81 93 VAL A O 1
ATOM 749 N N . ASN A 1 94 ? 17.927 -1.228 -6.735 1.00 93.25 94 ASN A N 1
ATOM 750 C CA . ASN A 1 94 ? 18.077 0.019 -5.982 1.00 93.25 94 ASN A CA 1
ATOM 751 C C . ASN A 1 94 ? 17.555 1.256 -6.737 1.00 93.25 94 ASN A C 1
ATOM 753 O O . ASN A 1 94 ? 17.890 2.382 -6.365 1.00 93.25 94 ASN A O 1
ATOM 757 N N . ASN A 1 95 ? 16.758 1.070 -7.794 1.00 95.31 95 ASN A N 1
ATOM 758 C CA . ASN A 1 95 ? 16.081 2.155 -8.495 1.00 95.31 95 ASN A CA 1
ATOM 759 C C . ASN A 1 95 ? 15.387 3.071 -7.465 1.00 95.31 95 ASN A C 1
ATOM 761 O O . ASN A 1 95 ? 14.624 2.571 -6.634 1.00 95.31 95 ASN A O 1
ATOM 765 N N . PRO A 1 96 ? 15.599 4.403 -7.501 1.00 97.19 96 P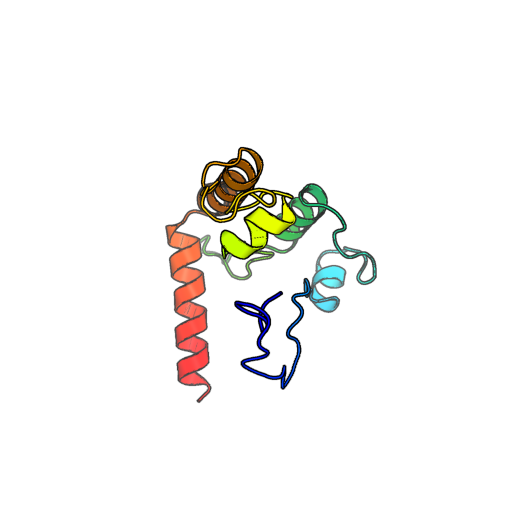RO A N 1
ATOM 766 C CA . PRO A 1 96 ? 15.040 5.317 -6.504 1.00 97.19 96 PRO A CA 1
ATOM 767 C C . PRO A 1 96 ? 13.523 5.200 -6.316 1.00 97.19 96 PRO A C 1
ATOM 769 O O . PRO A 1 96 ? 13.011 5.484 -5.238 1.00 97.19 96 PRO A O 1
ATOM 772 N N . LYS A 1 97 ? 12.784 4.776 -7.346 1.00 97.38 97 LYS A N 1
ATOM 773 C CA . LYS A 1 97 ? 11.338 4.541 -7.254 1.00 97.38 97 LYS A CA 1
ATOM 774 C C . LYS A 1 97 ? 10.993 3.240 -6.521 1.00 97.38 97 LYS A C 1
ATOM 776 O O . LYS A 1 97 ? 10.044 3.230 -5.745 1.00 97.38 97 LYS A O 1
ATOM 781 N N . VAL A 1 98 ? 11.794 2.185 -6.696 1.00 97.44 98 VAL A N 1
ATOM 782 C CA . VAL A 1 98 ? 11.682 0.941 -5.911 1.00 97.44 98 VAL A CA 1
ATOM 783 C C . VAL A 1 98 ? 12.020 1.212 -4.447 1.00 97.44 98 VAL A C 1
ATOM 785 O O . VAL A 1 98 ? 11.301 0.767 -3.557 1.00 97.44 98 VAL A O 1
ATOM 788 N N . VAL A 1 99 ? 13.061 2.011 -4.186 1.00 97.81 99 VAL A N 1
ATOM 789 C CA . VAL A 1 99 ? 13.413 2.436 -2.822 1.00 97.81 99 VAL A CA 1
ATOM 790 C C . VAL A 1 99 ? 12.247 3.189 -2.174 1.00 97.81 99 VAL A C 1
ATOM 792 O O . VAL A 1 99 ? 11.860 2.846 -1.062 1.00 97.81 99 VAL A O 1
ATOM 795 N N . LYS A 1 100 ? 11.609 4.125 -2.890 1.00 97.94 100 LYS A N 1
ATOM 796 C CA . LYS A 1 100 ? 10.404 4.821 -2.402 1.00 97.94 100 LYS A CA 1
ATOM 797 C C . LYS A 1 100 ? 9.243 3.873 -2.096 1.00 97.94 100 LYS A C 1
ATOM 799 O O . LYS A 1 100 ? 8.563 4.066 -1.092 1.00 97.94 100 LYS A O 1
ATOM 804 N N . ALA A 1 101 ? 9.017 2.853 -2.926 1.00 98.00 101 ALA A N 1
ATOM 805 C CA . ALA A 1 101 ? 7.992 1.845 -2.658 1.00 98.00 101 ALA A CA 1
ATOM 806 C C . ALA A 1 101 ? 8.302 1.057 -1.374 1.00 98.00 101 ALA A C 1
ATOM 808 O O . ALA A 1 101 ? 7.418 0.861 -0.542 1.00 98.00 101 ALA A O 1
ATOM 809 N N . LEU A 1 102 ? 9.563 0.658 -1.172 1.00 97.56 102 LEU A N 1
ATOM 810 C CA . LEU A 1 102 ? 9.995 -0.032 0.044 1.00 97.56 102 LEU A CA 1
ATOM 811 C C . LEU A 1 102 ? 9.865 0.855 1.290 1.00 97.56 102 LEU A C 1
ATOM 813 O O . LEU A 1 102 ? 9.401 0.392 2.330 1.00 97.56 102 LEU A O 1
ATOM 817 N N . GLU A 1 103 ? 10.246 2.128 1.195 1.00 97.81 103 GLU A N 1
ATOM 818 C CA . GLU A 1 103 ? 10.082 3.105 2.275 1.00 97.81 103 GLU A CA 1
ATOM 819 C C . GLU A 1 103 ? 8.607 3.304 2.639 1.00 97.81 103 GLU A C 1
ATOM 821 O O . GLU A 1 103 ? 8.269 3.342 3.824 1.00 97.81 103 GLU A O 1
ATOM 826 N N . TRP A 1 104 ? 7.726 3.371 1.638 1.00 98.12 104 TRP A N 1
ATOM 827 C CA . TRP A 1 104 ? 6.281 3.450 1.834 1.00 98.12 104 TRP A CA 1
ATOM 828 C C . TRP A 1 104 ? 5.725 2.185 2.503 1.00 98.12 104 TRP A C 1
ATOM 830 O O . TRP A 1 104 ? 5.042 2.306 3.519 1.00 98.12 104 TRP A O 1
ATOM 840 N N . ILE A 1 105 ? 6.102 0.981 2.055 1.00 97.50 105 ILE A N 1
ATOM 841 C CA . ILE A 1 105 ? 5.741 -0.279 2.735 1.00 97.50 105 ILE A CA 1
ATOM 842 C C . ILE A 1 105 ? 6.209 -0.257 4.198 1.00 97.50 105 ILE A C 1
ATOM 844 O O . ILE A 1 105 ? 5.431 -0.505 5.120 1.00 97.50 105 ILE A O 1
ATOM 848 N N . ALA A 1 106 ? 7.471 0.108 4.436 1.00 96.50 106 ALA A N 1
ATOM 849 C CA . ALA A 1 106 ? 8.035 0.177 5.780 1.00 96.50 106 ALA A CA 1
ATOM 850 C C . ALA A 1 106 ? 7.342 1.234 6.659 1.00 96.50 106 ALA A C 1
ATOM 852 O O . ALA A 1 106 ? 7.293 1.086 7.883 1.00 96.50 106 ALA A O 1
ATOM 853 N N . SER A 1 107 ? 6.795 2.298 6.061 1.00 97.25 107 SER A N 1
ATOM 854 C CA . SER A 1 107 ? 6.058 3.334 6.788 1.00 97.25 107 SER A CA 1
ATOM 855 C C . SER A 1 107 ? 4.793 2.785 7.452 1.00 97.25 107 SER A C 1
ATOM 857 O O . SER A 1 107 ? 4.505 3.170 8.585 1.00 97.25 107 SER A O 1
ATOM 859 N N . TYR A 1 108 ? 4.110 1.813 6.836 1.00 97.38 108 TYR A N 1
ATOM 860 C CA . TYR A 1 108 ? 2.955 1.142 7.439 1.00 97.38 108 TYR A CA 1
ATOM 861 C C . TYR A 1 108 ? 3.365 0.334 8.669 1.00 97.38 108 TYR A C 1
ATOM 863 O O . TYR A 1 108 ? 2.734 0.448 9.719 1.00 97.38 108 TYR A O 1
ATOM 871 N N . SER A 1 109 ? 4.465 -0.421 8.591 1.00 93.69 109 SER A N 1
ATOM 872 C CA . SER A 1 109 ? 4.982 -1.167 9.747 1.00 93.69 109 SER A CA 1
ATOM 873 C C . SER A 1 109 ? 5.399 -0.255 10.901 1.00 93.69 109 SER A C 1
ATOM 875 O O . SER A 1 109 ? 5.225 -0.618 12.062 1.00 93.69 109 SER A O 1
ATOM 877 N N . LYS A 1 110 ? 5.924 0.939 10.600 1.00 95.25 110 LYS A N 1
ATOM 878 C CA . LYS A 1 110 ? 6.246 1.953 11.615 1.00 95.25 110 LYS A CA 1
ATOM 879 C C . LYS A 1 110 ? 4.985 2.584 12.211 1.00 95.25 110 LYS A C 1
ATOM 881 O O . LYS A 1 110 ? 4.913 2.734 13.425 1.00 95.25 110 LYS A O 1
ATOM 886 N N . LYS A 1 111 ? 4.002 2.935 11.375 1.00 95.06 111 LYS A N 1
ATOM 887 C CA . LYS A 1 111 ? 2.748 3.590 11.784 1.00 95.06 111 LYS A CA 1
ATOM 888 C C . LYS A 1 111 ? 1.881 2.688 12.660 1.00 95.06 111 LYS A C 1
ATOM 890 O O . LYS A 1 111 ? 1.361 3.147 13.671 1.00 95.06 111 LYS A O 1
ATOM 895 N N . TYR A 1 112 ? 1.733 1.422 12.278 1.00 94.69 112 TYR A N 1
ATOM 896 C CA . TYR A 1 112 ? 0.802 0.491 12.920 1.00 94.69 112 TYR A CA 1
ATOM 897 C C . TYR A 1 112 ? 1.449 -0.450 13.941 1.00 94.69 112 TYR A C 1
ATOM 899 O O . TYR A 1 112 ? 0.736 -1.245 14.544 1.00 94.69 112 TYR A O 1
ATOM 907 N N . ASP A 1 113 ? 2.760 -0.325 14.171 1.00 93.62 113 ASP A N 1
ATOM 908 C CA . ASP A 1 113 ? 3.594 -1.252 14.945 1.00 93.62 113 ASP A CA 1
ATOM 909 C C . ASP A 1 113 ? 3.673 -2.655 14.311 1.00 93.62 113 ASP A C 1
ATOM 911 O O . ASP A 1 113 ? 2.691 -3.389 14.173 1.00 93.62 113 ASP A O 1
ATOM 915 N N . VAL A 1 114 ? 4.891 -3.065 13.953 1.00 92.62 114 VAL A N 1
ATOM 916 C CA . VAL A 1 114 ? 5.159 -4.359 13.312 1.00 92.62 114 VAL A CA 1
ATOM 917 C C . VAL A 1 114 ? 4.656 -5.553 14.130 1.00 92.62 114 VAL A C 1
ATOM 919 O O . VAL A 1 114 ? 4.213 -6.545 13.551 1.00 92.62 114 VAL A O 1
ATOM 922 N N . LYS A 1 115 ? 4.669 -5.472 15.466 1.00 94.12 115 LYS A N 1
ATOM 923 C CA . LYS A 1 115 ? 4.170 -6.541 16.339 1.00 94.12 115 LYS A CA 1
ATOM 924 C C . LYS A 1 115 ? 2.656 -6.653 16.245 1.00 94.12 115 LYS A C 1
ATOM 926 O O . LYS A 1 115 ? 2.149 -7.769 16.202 1.00 94.12 115 LYS A O 1
ATOM 931 N N . ARG A 1 116 ? 1.941 -5.526 16.158 1.00 94.44 116 ARG A N 1
ATOM 932 C CA . ARG A 1 116 ? 0.479 -5.525 15.989 1.00 94.44 116 ARG A CA 1
ATOM 933 C C . ARG A 1 116 ? 0.076 -6.050 14.619 1.00 94.44 116 ARG A C 1
ATOM 935 O O . ARG A 1 116 ? -0.826 -6.876 14.550 1.00 94.44 116 ARG A O 1
ATOM 942 N N . ILE A 1 117 ? 0.780 -5.652 13.557 1.00 93.94 117 ILE A N 1
ATOM 943 C CA . ILE A 1 117 ? 0.567 -6.219 12.214 1.00 93.94 117 ILE A CA 1
ATOM 944 C C . ILE A 1 117 ? 0.813 -7.732 12.218 1.00 93.94 117 ILE A C 1
ATOM 946 O O . ILE A 1 117 ? 0.018 -8.490 11.671 1.00 93.94 117 ILE A O 1
ATOM 950 N N . THR A 1 118 ? 1.902 -8.184 12.846 1.00 93.06 118 THR A N 1
ATOM 951 C CA . THR A 1 118 ? 2.239 -9.614 12.915 1.00 93.06 118 THR A CA 1
ATOM 952 C C . THR A 1 118 ? 1.169 -10.398 13.674 1.00 93.06 118 THR A C 1
ATOM 954 O O . THR A 1 118 ? 0.735 -11.443 13.199 1.00 93.06 118 THR A O 1
ATOM 957 N N . ALA A 1 119 ? 0.708 -9.879 14.817 1.00 93.19 119 ALA A N 1
ATOM 958 C CA . ALA A 1 119 ? -0.358 -10.495 15.602 1.00 93.19 119 ALA A CA 1
ATOM 959 C C . ALA A 1 119 ? -1.685 -10.562 14.826 1.00 93.19 119 ALA A C 1
ATOM 961 O O . ALA A 1 119 ? -2.315 -11.614 14.800 1.00 93.19 119 ALA A O 1
ATOM 962 N N . PHE A 1 120 ? -2.066 -9.479 14.140 1.00 94.38 120 PHE A N 1
ATOM 963 C CA . PHE A 1 120 ? -3.259 -9.439 13.288 1.00 94.38 120 PHE A CA 1
ATOM 964 C C . PHE A 1 120 ? -3.182 -10.448 12.131 1.00 94.38 120 PHE A C 1
ATOM 966 O O . PHE A 1 120 ? -4.125 -11.188 11.873 1.00 94.38 120 PHE A O 1
ATOM 973 N N . ASN A 1 121 ? -2.039 -10.546 11.448 1.00 91.75 121 ASN A N 1
ATOM 974 C CA . ASN A 1 121 ? -1.872 -11.526 10.373 1.00 91.75 121 ASN A CA 1
ATOM 975 C C . ASN A 1 121 ? -1.924 -12.974 10.890 1.00 91.75 121 ASN A C 1
ATOM 977 O O . ASN A 1 121 ? -2.452 -13.848 10.203 1.00 91.75 121 ASN A O 1
ATOM 981 N N . ALA A 1 122 ? -1.399 -13.231 12.092 1.00 90.50 122 ALA A N 1
ATOM 982 C CA . ALA A 1 122 ? -1.464 -14.548 12.718 1.00 90.50 122 ALA A CA 1
ATOM 983 C C . ALA A 1 122 ? -2.907 -14.954 13.065 1.00 90.50 122 ALA A C 1
ATOM 985 O O . ALA A 1 122 ? -3.296 -16.085 12.773 1.00 90.50 122 ALA A O 1
ATOM 986 N N . SER A 1 123 ? -3.730 -14.034 13.588 1.00 88.19 123 SER A N 1
ATOM 987 C CA . SER A 1 123 ? -5.129 -14.345 13.916 1.00 88.19 123 SER A CA 1
ATOM 988 C C . SER A 1 123 ? -5.961 -14.708 12.681 1.00 88.19 123 SER A C 1
ATOM 990 O O . SER A 1 123 ? -6.808 -15.594 12.755 1.00 88.19 123 SER A O 1
ATOM 992 N N . LEU A 1 124 ? -5.686 -14.097 11.521 1.00 86.19 124 LEU A N 1
ATOM 993 C CA . LEU A 1 124 ? -6.347 -14.455 10.256 1.00 86.19 124 LEU A CA 1
ATOM 994 C C . LEU A 1 124 ? -5.980 -15.867 9.773 1.00 86.19 124 LEU A C 1
ATOM 996 O O . LEU A 1 124 ? -6.796 -16.546 9.148 1.00 86.19 124 LEU A O 1
ATOM 1000 N N . ALA A 1 125 ? -4.745 -16.311 10.017 1.00 78.81 125 ALA A N 1
ATOM 1001 C CA . ALA A 1 125 ? -4.308 -17.658 9.656 1.00 78.81 125 ALA A CA 1
ATOM 1002 C C . ALA A 1 125 ? -4.967 -18.725 10.549 1.00 78.81 125 ALA A C 1
ATOM 1004 O O . ALA A 1 125 ? -5.389 -19.772 10.051 1.00 78.81 125 ALA A O 1
ATOM 1005 N N . GLU A 1 126 ? -5.102 -18.443 11.846 1.00 76.50 126 GLU A N 1
ATOM 1006 C CA . GLU A 1 126 ? -5.831 -19.299 12.788 1.00 76.50 126 GLU A CA 1
ATOM 1007 C C . GLU A 1 126 ? -7.316 -19.408 12.418 1.00 76.50 126 GLU A C 1
ATOM 1009 O O . GLU A 1 126 ? -7.835 -20.519 12.316 1.00 76.50 126 GLU A O 1
ATOM 1014 N N . GLU A 1 127 ? -7.982 -18.285 12.121 1.00 74.31 127 GLU A N 1
ATOM 1015 C CA . GLU A 1 127 ? -9.390 -18.267 11.699 1.00 74.31 127 GLU A CA 1
ATOM 1016 C C . GLU A 1 127 ? -9.626 -19.140 10.456 1.00 74.31 127 GLU A C 1
ATOM 1018 O O . GLU A 1 127 ? -10.545 -19.958 10.426 1.00 74.31 127 GLU A O 1
ATOM 1023 N N . ARG A 1 128 ? -8.745 -19.041 9.451 1.00 71.50 128 ARG A N 1
ATOM 1024 C CA . ARG A 1 128 ? -8.807 -19.881 8.241 1.00 71.50 128 ARG A CA 1
ATOM 1025 C C . ARG A 1 128 ? -8.610 -21.366 8.530 1.00 71.50 128 ARG A C 1
ATOM 1027 O O . ARG A 1 128 ? -9.207 -22.187 7.845 1.00 71.50 128 ARG A O 1
ATOM 1034 N N . THR A 1 129 ? -7.781 -21.708 9.514 1.00 71.00 129 THR A N 1
ATOM 1035 C CA . THR A 1 129 ? -7.539 -23.106 9.905 1.00 71.00 129 THR A CA 1
ATOM 1036 C C . THR A 1 129 ? -8.752 -23.698 10.622 1.00 71.00 129 THR A C 1
ATOM 1038 O O . THR A 1 129 ? -9.050 -24.870 10.445 1.00 71.00 129 THR A O 1
ATOM 1041 N N . MET A 1 130 ? -9.476 -22.884 11.393 1.00 68.00 130 MET A N 1
ATOM 1042 C CA . MET A 1 130 ? -10.694 -23.288 12.106 1.00 68.00 130 MET A CA 1
ATOM 1043 C C . MET A 1 130 ? -11.936 -23.389 11.203 1.00 68.00 130 MET A C 1
ATOM 1045 O O . MET A 1 130 ? -12.931 -23.986 11.606 1.00 68.00 130 MET A O 1
ATOM 1049 N N . ALA A 1 131 ? -11.903 -22.776 10.016 1.00 67.62 131 ALA A N 1
ATOM 1050 C CA . ALA A 1 131 ? -13.007 -22.770 9.053 1.00 67.62 131 ALA A CA 1
ATOM 1051 C C . ALA A 1 131 ? -12.968 -23.930 8.033 1.00 67.62 131 ALA A C 1
ATOM 1053 O O . ALA A 1 131 ? -13.885 -24.040 7.215 1.00 67.62 131 ALA A O 1
ATOM 1054 N N . LEU A 1 132 ? -11.915 -24.756 8.059 1.00 58.12 132 LEU A N 1
ATOM 1055 C CA . LEU A 1 132 ? -11.717 -25.950 7.225 1.00 58.12 132 LEU A CA 1
ATOM 1056 C C . LEU A 1 132 ? -12.044 -27.227 8.007 1.00 58.12 132 LEU A C 1
ATOM 1058 O O . LEU A 1 132 ? -12.530 -28.180 7.358 1.00 58.12 132 LEU A O 1
#

pLDDT: mean 92.47, std 7.48, range [58.12, 98.44]

Sequence (132 aa):
QGNVYDGHIWSFYGFVDVMALYYNKGIFREVGLDPNKPPMDIKTLDEYAEKLTTYDARGNIDRAGFIPSDLWQWGNVFGGDFQDPGNPNVITVNNPKVVKALEWIASYSKKYDVKRITAFNASLAEERTMAL

Organism: NCBI:txid412755

Radius of gyration: 19.06 Å; chains: 1; bounding box: 42×36×56 Å

Secondary structure (DSSP, 8-state):
-TTEETTEE----S----------HHHHHHTT--TT----SHHHHHHHHHHH-EE-TTS-EEE-S-----HHHHHHHTT--SB-SS-TTSB-TT-HHHHHHHHHHHHHHHHHTHHHHHHHHHHHHHHHHHT-

Foldseek 3Di:
DVQDDPNDGNDDDPDDDDDDDDADLVLCVVLVHHSPDDDPDPVSLVVQQVSSWDADPVRATPDGSDQDDDLCVQLVVLVHDQADPVDNVGGPCVPVSSVVSVVSNVVSCVVSPVVSVVVVVVVVVVVVVVVD

InterPro domains:
  IPR006059 Bacterial-type extracellular solute-binding protein [PF13416] (10-114)